Protein AF-A0AAU1BFV5-F1 (afdb_monomer_lite)

Radius of gyration: 22.69 Å; chains: 1; bounding box: 58×42×71 Å

Sequence (149 aa):
MRRRDNANGAWSKSRAAWIQPVDFLVVQAFDQYFDERFEFLGAGGSDFLLVNLFRGVIGAPMRPEAIYELFERLTRRAELPRAVVPHMARRAFGSNVSDAGGRLDEVQALLGQKNPESARPYVIPDQDRLREAVERVPSPRELHGRGEL

pLDDT: mean 81.32, std 13.4, range [42.5, 97.31]

Foldseek 3Di:
DDADDDPQNDDDPDPDDADADDDPVVVVVLVVLVVLLCVQANPDADPASDFDCDDDDGRHHDHPVNQQVVQQVVCVVVVPPDRDGPVNVLLVVLLVCVQVVHDLVRSCRNSVHPDSVVSVVSPPDDPVVVVVVVVPDDDVVVVPPPDDD

Secondary structure (DSSP, 8-state):
-PPP--TT----S--S-------HHHHHHHHHHHHHHHHHHTT-S-SSSSB-SSSSSTTPBPPHHHHHHHHHHHHHHTT-SS---HHHHHHHHHHHHHHTT--HHHHHHHTT-SSGGGTGGG----HHHHHHHHHTS--HHHHSTT---

Structure (mmCIF, N/CA/C/O backbone):
data_AF-A0AAU1BFV5-F1
#
_entry.id   AF-A0AAU1BFV5-F1
#
loop_
_atom_site.group_PDB
_atom_site.id
_atom_site.type_symbol
_atom_site.label_atom_id
_atom_site.label_alt_id
_atom_site.label_comp_id
_atom_site.label_asym_id
_atom_site.label_entity_id
_atom_site.label_seq_id
_atom_site.pdbx_PDB_ins_code
_atom_site.Cartn_x
_atom_site.Cartn_y
_atom_site.Cartn_z
_atom_site.occupancy
_atom_site.B_iso_or_equiv
_atom_site.auth_seq_id
_atom_site.auth_comp_id
_atom_site.auth_asym_id
_atom_site.auth_atom_id
_atom_site.pdbx_PDB_model_num
ATOM 1 N N . MET A 1 1 ? 19.595 -21.847 7.563 1.00 51.22 1 MET A N 1
ATOM 2 C CA . MET A 1 1 ? 18.754 -21.478 6.397 1.00 51.22 1 MET A CA 1
ATOM 3 C C . MET A 1 1 ? 18.958 -19.991 6.058 1.00 51.22 1 MET A C 1
ATOM 5 O O . MET A 1 1 ? 18.721 -19.137 6.913 1.00 51.22 1 MET A O 1
ATOM 9 N N . ARG A 1 2 ? 19.497 -19.678 4.868 1.00 56.41 2 ARG A N 1
ATOM 10 C CA . ARG A 1 2 ? 19.982 -18.340 4.443 1.00 56.41 2 ARG A CA 1
ATOM 11 C C . ARG A 1 2 ? 18.806 -17.377 4.166 1.00 56.41 2 ARG A C 1
ATOM 13 O O . ARG A 1 2 ? 17.716 -17.826 3.826 1.00 56.41 2 ARG A O 1
ATOM 20 N N . ARG A 1 3 ? 18.967 -16.069 4.421 1.00 62.06 3 ARG A N 1
ATOM 21 C CA . ARG A 1 3 ? 17.948 -15.038 4.095 1.00 62.06 3 ARG A CA 1
ATOM 22 C C . ARG A 1 3 ? 17.817 -14.924 2.567 1.00 62.06 3 ARG A C 1
ATOM 24 O O . ARG A 1 3 ? 18.826 -15.084 1.889 1.00 62.06 3 ARG A O 1
ATOM 31 N N . ARG A 1 4 ? 16.604 -14.679 2.047 1.00 70.50 4 ARG A N 1
ATOM 32 C CA . ARG A 1 4 ? 16.393 -14.417 0.613 1.00 70.50 4 ARG A CA 1
ATOM 33 C C . ARG A 1 4 ? 17.004 -13.054 0.289 1.00 70.50 4 ARG A C 1
ATOM 35 O O . ARG A 1 4 ? 16.652 -12.073 0.940 1.00 70.50 4 ARG A O 1
ATOM 42 N N . ASP A 1 5 ? 17.939 -13.046 -0.649 1.00 79.25 5 ASP A N 1
ATOM 43 C CA . ASP A 1 5 ? 18.568 -11.841 -1.176 1.00 79.25 5 ASP A CA 1
ATOM 44 C C . ASP A 1 5 ? 17.754 -11.389 -2.389 1.00 79.25 5 ASP A C 1
ATOM 46 O O . ASP A 1 5 ? 17.691 -12.096 -3.395 1.00 79.25 5 ASP A O 1
ATOM 50 N N . ASN A 1 6 ? 17.013 -10.292 -2.242 1.00 86.88 6 ASN A N 1
ATOM 51 C CA . ASN A 1 6 ? 16.135 -9.791 -3.293 1.00 86.88 6 ASN A CA 1
ATOM 52 C C . ASN A 1 6 ? 16.898 -8.760 -4.128 1.00 86.88 6 ASN A C 1
ATOM 54 O O . ASN A 1 6 ? 17.457 -7.816 -3.574 1.00 86.88 6 ASN A O 1
ATOM 58 N N . ALA A 1 7 ? 16.837 -8.878 -5.456 1.00 88.81 7 ALA A N 1
ATOM 59 C CA . ALA A 1 7 ? 17.559 -7.997 -6.381 1.00 88.81 7 ALA A CA 1
ATOM 60 C C . ALA A 1 7 ? 17.222 -6.497 -6.228 1.00 88.81 7 ALA A C 1
ATOM 62 O O . ALA A 1 7 ? 18.021 -5.644 -6.602 1.00 88.81 7 ALA A O 1
ATOM 63 N N . ASN A 1 8 ? 16.059 -6.159 -5.662 1.00 89.06 8 ASN A N 1
ATOM 64 C CA . ASN A 1 8 ? 15.646 -4.778 -5.389 1.00 89.06 8 ASN A CA 1
ATOM 65 C C . ASN A 1 8 ? 16.047 -4.257 -3.998 1.00 89.06 8 ASN A C 1
ATOM 67 O O . ASN A 1 8 ? 15.652 -3.151 -3.633 1.00 89.06 8 ASN A O 1
ATOM 71 N N . GLY A 1 9 ? 16.752 -5.057 -3.193 1.00 87.81 9 GLY A N 1
ATOM 72 C CA . GLY A 1 9 ? 17.121 -4.722 -1.817 1.00 87.81 9 GLY A CA 1
ATOM 73 C C . GLY A 1 9 ? 15.958 -4.744 -0.816 1.00 87.81 9 GLY A C 1
ATOM 74 O O . GLY A 1 9 ? 16.160 -4.444 0.361 1.00 87.81 9 GLY A O 1
ATOM 75 N N . ALA A 1 10 ? 14.737 -5.105 -1.233 1.00 86.62 10 ALA A N 1
ATOM 76 C CA . ALA A 1 10 ? 13.600 -5.190 -0.325 1.00 86.62 10 ALA A CA 1
ATOM 77 C C . ALA A 1 10 ? 13.728 -6.410 0.590 1.00 86.62 10 ALA A C 1
ATOM 79 O O . ALA A 1 10 ? 14.076 -7.506 0.155 1.00 86.62 10 ALA A O 1
ATOM 80 N N .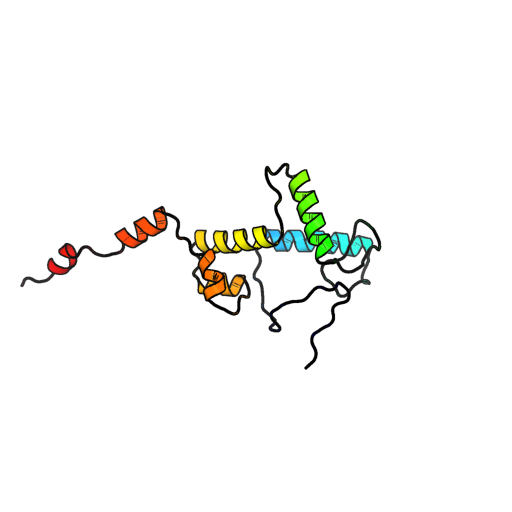 TRP A 1 11 ? 13.367 -6.259 1.860 1.00 82.88 11 TRP A N 1
ATOM 81 C CA . TRP A 1 11 ? 13.381 -7.367 2.806 1.00 82.88 11 TRP A CA 1
ATOM 82 C C . TRP A 1 11 ? 12.229 -7.263 3.804 1.00 82.88 11 TRP A C 1
ATOM 84 O O . TRP A 1 11 ? 11.872 -6.179 4.263 1.00 82.88 11 TRP A O 1
ATOM 94 N N . SER A 1 12 ? 11.666 -8.416 4.168 1.00 77.31 12 SER A N 1
ATOM 95 C CA . SER A 1 12 ? 10.689 -8.525 5.248 1.00 77.31 12 SER A CA 1
ATOM 96 C C . SER A 1 12 ? 11.370 -8.951 6.543 1.00 77.31 12 SER A C 1
ATOM 98 O O . SER A 1 12 ? 12.045 -9.980 6.598 1.00 77.31 12 SER A O 1
ATOM 100 N N . LYS A 1 13 ? 11.110 -8.212 7.627 1.00 71.94 13 LYS A N 1
ATOM 101 C CA . LYS A 1 13 ? 11.526 -8.613 8.981 1.00 71.94 13 LYS A CA 1
ATOM 102 C C . LYS A 1 13 ? 10.927 -9.967 9.384 1.00 71.94 13 LYS A C 1
ATOM 104 O O . LYS A 1 13 ? 11.546 -10.711 10.146 1.00 71.94 13 LYS A O 1
ATOM 109 N N . SER A 1 14 ? 9.736 -10.298 8.877 1.00 73.94 14 SER A N 1
ATOM 110 C CA . SER A 1 14 ? 9.117 -11.607 9.076 1.00 73.94 14 SER A CA 1
ATOM 111 C C . SER A 1 14 ? 9.520 -12.569 7.964 1.00 73.94 14 SER A C 1
ATOM 113 O O . SER A 1 14 ? 9.463 -12.249 6.782 1.00 73.94 14 SER A O 1
ATOM 115 N N . ARG A 1 15 ? 9.888 -13.787 8.357 1.00 71.88 15 ARG A N 1
ATOM 116 C CA . ARG A 1 15 ? 10.128 -14.905 7.434 1.00 71.88 15 ARG A CA 1
ATOM 117 C C . ARG A 1 15 ? 8.881 -15.744 7.157 1.00 71.88 15 ARG A C 1
ATOM 119 O O . ARG A 1 15 ? 8.936 -16.608 6.294 1.00 71.88 15 ARG A O 1
ATOM 126 N N . ALA A 1 16 ? 7.806 -15.531 7.914 1.00 78.94 16 ALA A N 1
ATOM 127 C CA . ALA A 1 16 ? 6.558 -16.255 7.728 1.00 78.94 16 ALA A CA 1
ATOM 128 C C . ALA A 1 16 ? 5.743 -15.587 6.618 1.00 78.94 16 ALA A C 1
ATOM 130 O O . ALA A 1 16 ? 5.577 -14.364 6.633 1.00 78.94 16 ALA A O 1
ATOM 131 N N . ALA A 1 17 ? 5.254 -16.397 5.681 1.00 82.75 17 ALA A N 1
ATOM 132 C CA . ALA A 1 17 ? 4.205 -15.982 4.764 1.00 82.75 17 ALA A CA 1
ATOM 133 C C . ALA A 1 17 ? 2.899 -15.789 5.543 1.00 82.75 17 ALA A C 1
ATOM 135 O O . ALA A 1 17 ? 2.654 -16.466 6.542 1.00 82.75 17 ALA A O 1
ATOM 136 N N . TRP A 1 18 ? 2.086 -14.850 5.086 1.00 84.06 18 TRP A N 1
ATOM 137 C CA . TRP A 1 18 ? 0.765 -14.579 5.631 1.00 84.06 18 TRP A CA 1
ATOM 138 C C . TRP A 1 18 ? -0.115 -14.015 4.516 1.00 84.06 18 TRP A C 1
ATOM 140 O O . TRP A 1 18 ? 0.397 -13.540 3.499 1.00 84.06 18 TRP A O 1
ATOM 150 N N . ILE A 1 19 ? -1.427 -14.105 4.705 1.00 88.06 19 ILE A N 1
ATOM 151 C CA . ILE A 1 19 ? -2.420 -13.648 3.736 1.00 88.06 19 ILE A CA 1
ATOM 152 C C . ILE A 1 19 ? -2.945 -12.297 4.210 1.00 88.06 19 ILE A C 1
ATOM 154 O O . ILE A 1 19 ? -3.477 -12.198 5.314 1.00 88.06 19 ILE A O 1
ATOM 158 N N . GLN A 1 20 ? -2.800 -11.275 3.370 1.00 88.62 20 GLN A N 1
ATOM 159 C CA . GLN A 1 20 ? -3.431 -9.976 3.568 1.00 88.62 20 GLN A CA 1
ATOM 160 C C . GLN A 1 20 ? -4.791 -10.005 2.859 1.00 88.62 20 GLN A C 1
ATOM 162 O O . GLN A 1 20 ? -4.806 -9.987 1.626 1.00 88.62 20 GLN A O 1
ATOM 167 N N . PRO A 1 21 ? -5.924 -10.048 3.582 1.00 90.31 21 PRO A N 1
ATOM 168 C CA . PRO A 1 21 ? -7.208 -9.767 2.959 1.00 90.31 21 PRO A CA 1
ATOM 169 C C . PRO A 1 21 ? -7.210 -8.310 2.493 1.00 90.31 21 PRO A C 1
ATOM 171 O O . PRO A 1 21 ? -6.689 -7.427 3.184 1.00 90.31 21 PRO A O 1
ATOM 174 N N . VAL A 1 22 ? -7.766 -8.076 1.312 1.00 86.00 22 VAL A N 1
ATOM 175 C CA . VAL A 1 22 ? -7.852 -6.755 0.694 1.00 86.00 22 VAL A CA 1
ATOM 176 C C . VAL A 1 22 ? -9.284 -6.488 0.250 1.00 86.00 22 VAL A C 1
ATOM 178 O O . VAL A 1 22 ? -10.046 -7.425 0.010 1.00 86.00 22 VAL A O 1
ATOM 181 N N . ASP A 1 23 ? -9.655 -5.215 0.186 1.00 85.94 23 ASP A N 1
ATOM 182 C CA . ASP A 1 23 ? -10.968 -4.806 -0.298 1.00 85.94 23 ASP A CA 1
ATOM 183 C C . ASP A 1 23 ? -11.047 -4.835 -1.834 1.00 85.94 23 ASP A C 1
ATOM 185 O O . ASP A 1 23 ? -10.070 -5.099 -2.543 1.00 85.94 23 ASP A O 1
ATOM 189 N N . PHE A 1 24 ? -12.238 -4.536 -2.350 1.00 85.31 24 PHE A N 1
ATOM 190 C CA . PHE A 1 24 ? -12.492 -4.477 -3.785 1.00 85.31 24 PHE A CA 1
ATOM 191 C C . PHE A 1 24 ? -11.660 -3.405 -4.508 1.00 85.31 24 PHE A C 1
ATOM 193 O O . PHE A 1 24 ? -11.269 -3.621 -5.652 1.00 85.31 24 PHE A O 1
ATOM 200 N N . LEU A 1 25 ? -11.353 -2.273 -3.865 1.00 85.75 25 LEU A N 1
ATOM 201 C CA . LEU A 1 25 ? -10.584 -1.197 -4.498 1.00 85.75 25 LEU A CA 1
ATOM 202 C C . LEU A 1 25 ? -9.145 -1.634 -4.764 1.00 85.75 25 LEU A C 1
ATOM 204 O O . LEU A 1 25 ? -8.590 -1.329 -5.817 1.00 85.75 25 LEU A O 1
ATOM 208 N N . VAL A 1 26 ? -8.543 -2.377 -3.836 1.00 87.88 26 VAL A N 1
ATOM 209 C CA . VAL A 1 26 ? -7.202 -2.935 -4.026 1.00 87.88 26 VAL A CA 1
ATOM 210 C C . VAL A 1 26 ? -7.198 -4.004 -5.117 1.00 87.88 26 VAL A C 1
ATOM 212 O O . VAL A 1 26 ? -6.260 -4.033 -5.909 1.00 87.88 26 VAL A O 1
ATOM 215 N N . VAL A 1 27 ? -8.231 -4.851 -5.189 1.00 90.38 27 VAL A N 1
ATOM 216 C CA . VAL A 1 27 ? -8.372 -5.842 -6.274 1.00 90.38 27 VAL A CA 1
ATOM 217 C C . VAL A 1 27 ? -8.478 -5.138 -7.626 1.00 90.38 27 VAL A C 1
ATOM 219 O O . VAL A 1 27 ? -7.703 -5.429 -8.528 1.00 90.38 27 VAL A O 1
ATOM 222 N N . GLN A 1 28 ? -9.349 -4.135 -7.740 1.00 92.19 28 GLN A N 1
ATOM 223 C CA . GLN A 1 28 ? -9.499 -3.356 -8.966 1.00 92.19 28 GLN A CA 1
ATOM 224 C C . GLN A 1 28 ? -8.194 -2.651 -9.372 1.00 92.19 28 GLN A C 1
ATOM 226 O O . GLN A 1 28 ? -7.829 -2.653 -10.546 1.00 92.19 28 GLN A O 1
ATOM 231 N N . ALA A 1 29 ? -7.475 -2.055 -8.416 1.00 90.88 29 ALA A N 1
ATOM 232 C CA . ALA A 1 29 ? -6.196 -1.401 -8.686 1.00 90.88 29 ALA A CA 1
ATOM 233 C C . ALA A 1 29 ? -5.114 -2.405 -9.114 1.00 90.88 29 ALA A C 1
ATOM 235 O O . ALA A 1 29 ? -4.269 -2.081 -9.948 1.00 90.88 29 ALA A O 1
ATOM 236 N N . PHE A 1 30 ? -5.135 -3.616 -8.550 1.00 93.81 30 PHE A N 1
ATOM 237 C CA . PHE A 1 30 ? -4.253 -4.703 -8.957 1.00 93.81 30 PHE A CA 1
ATOM 238 C C . PHE A 1 30 ? -4.528 -5.132 -10.398 1.00 93.81 30 PHE A C 1
ATOM 240 O O . PHE A 1 30 ? -3.573 -5.237 -11.160 1.00 93.81 30 PHE A O 1
ATOM 247 N N . ASP A 1 31 ? -5.792 -5.324 -10.778 1.00 95.69 31 ASP A N 1
ATOM 248 C CA . ASP A 1 31 ? -6.163 -5.732 -12.137 1.00 95.69 31 ASP A CA 1
ATOM 249 C C . ASP A 1 31 ? -5.724 -4.678 -13.162 1.00 95.69 31 ASP A C 1
ATOM 251 O O . ASP A 1 31 ? -5.010 -4.994 -14.110 1.00 95.69 31 ASP A O 1
ATOM 255 N N . GLN A 1 32 ? -6.022 -3.399 -12.900 1.00 95.75 32 GLN A N 1
ATOM 256 C CA . GLN A 1 32 ? -5.581 -2.285 -13.751 1.00 95.75 32 GLN A CA 1
ATOM 257 C C . GLN A 1 32 ? -4.057 -2.225 -13.892 1.00 95.75 32 GLN A C 1
ATOM 259 O O . GLN A 1 32 ? -3.531 -2.032 -14.987 1.00 95.75 32 GLN A O 1
ATOM 264 N N . TYR A 1 33 ? -3.341 -2.395 -12.778 1.00 94.75 33 TYR A N 1
ATOM 265 C CA . TYR A 1 33 ? -1.885 -2.431 -12.790 1.00 94.75 33 TYR A CA 1
ATOM 266 C C . TYR A 1 33 ? -1.351 -3.630 -13.577 1.00 94.75 33 TYR A C 1
ATOM 268 O O . TYR A 1 33 ? -0.347 -3.512 -14.279 1.00 94.75 33 TYR A O 1
ATOM 276 N N . PHE A 1 34 ? -1.984 -4.792 -13.437 1.00 93.69 34 PHE A N 1
ATOM 277 C CA . PHE A 1 34 ? -1.557 -6.011 -14.103 1.00 93.69 34 PHE A CA 1
ATOM 278 C C . PHE A 1 34 ? -1.759 -5.921 -15.616 1.00 93.69 34 PHE A C 1
ATOM 280 O O . PHE A 1 34 ? -0.852 -6.307 -16.353 1.00 93.69 34 PHE A O 1
ATOM 287 N N . ASP A 1 35 ? -2.876 -5.348 -16.063 1.00 94.50 35 ASP A N 1
ATOM 288 C CA . ASP A 1 35 ? -3.151 -5.086 -17.476 1.00 94.50 35 ASP A CA 1
ATOM 289 C C . ASP A 1 35 ? -2.113 -4.124 -18.069 1.00 94.50 35 ASP A C 1
ATOM 291 O O . ASP A 1 35 ? -1.443 -4.470 -19.040 1.00 94.50 35 ASP A O 1
ATOM 295 N N . GLU A 1 36 ? -1.874 -2.971 -17.431 1.00 94.00 36 GLU A N 1
ATOM 296 C CA . GLU A 1 36 ? -0.851 -2.008 -17.875 1.00 94.00 36 GLU A CA 1
ATOM 297 C C . GLU A 1 36 ? 0.542 -2.661 -17.910 1.00 94.00 36 GLU A C 1
ATOM 299 O O . GLU A 1 36 ? 1.293 -2.551 -18.881 1.00 94.00 36 GLU A O 1
ATOM 304 N N . ARG A 1 37 ? 0.896 -3.417 -16.866 1.00 93.94 37 ARG A N 1
ATOM 305 C CA . ARG A 1 37 ? 2.160 -4.159 -16.811 1.00 93.94 37 ARG A CA 1
ATOM 306 C C . ARG A 1 37 ? 2.268 -5.165 -17.959 1.00 93.94 37 ARG A C 1
ATOM 308 O O . ARG A 1 37 ? 3.357 -5.318 -18.515 1.00 93.94 37 ARG A O 1
ATOM 315 N N . PHE A 1 38 ? 1.185 -5.865 -18.287 1.00 93.06 38 PHE A N 1
ATOM 316 C CA . PHE A 1 38 ? 1.147 -6.830 -19.380 1.00 93.06 38 PHE A CA 1
ATOM 317 C C . PHE A 1 38 ? 1.269 -6.144 -20.745 1.00 93.06 38 PHE A C 1
ATOM 319 O O . PHE A 1 38 ? 1.981 -6.656 -21.605 1.00 93.06 38 PHE A O 1
ATOM 326 N N . GLU A 1 39 ? 0.680 -4.965 -20.939 1.00 92.38 39 GLU A N 1
ATOM 327 C CA . GLU A 1 39 ? 0.858 -4.175 -22.166 1.00 92.38 39 GLU A CA 1
ATOM 328 C C . GLU A 1 39 ? 2.329 -3.797 -22.401 1.00 92.38 39 GLU A C 1
ATOM 330 O O . GLU A 1 39 ? 2.823 -3.889 -23.525 1.00 92.38 39 GLU A O 1
ATOM 335 N N . PHE A 1 40 ? 3.058 -3.425 -21.342 1.00 90.94 40 PHE A N 1
ATOM 336 C CA . PHE A 1 40 ? 4.471 -3.050 -21.454 1.00 90.94 40 PHE A CA 1
ATOM 337 C C . PHE A 1 40 ? 5.434 -4.241 -21.557 1.00 90.94 40 PHE A C 1
ATOM 339 O O . PHE A 1 40 ? 6.469 -4.128 -22.215 1.00 90.94 40 PHE A O 1
ATOM 346 N N . LEU A 1 41 ? 5.156 -5.352 -20.865 1.00 91.88 41 LEU A N 1
ATOM 347 C CA . LEU A 1 41 ? 6.124 -6.447 -20.670 1.00 91.88 41 LEU A CA 1
ATOM 348 C C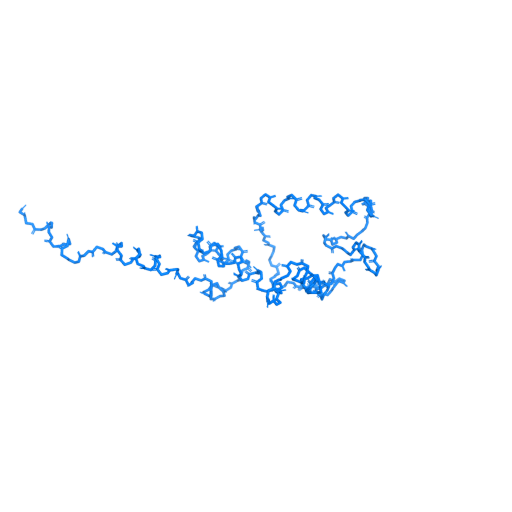 . LEU A 1 41 ? 5.708 -7.780 -21.314 1.00 91.88 41 LEU A C 1
ATOM 350 O O . LEU A 1 41 ? 6.530 -8.693 -21.433 1.00 91.88 41 LEU A O 1
ATOM 354 N N . GLY A 1 42 ? 4.452 -7.904 -21.740 1.00 89.44 42 GLY A N 1
ATOM 355 C CA . GLY A 1 42 ? 3.854 -9.149 -22.206 1.00 89.44 42 GLY A CA 1
ATOM 356 C C . GLY A 1 42 ? 3.815 -10.233 -21.124 1.00 89.44 42 GLY A C 1
ATOM 357 O O . GLY A 1 42 ? 3.788 -9.963 -19.923 1.00 89.44 42 GLY A O 1
ATOM 358 N N . ALA A 1 43 ? 3.842 -11.494 -21.564 1.00 81.88 43 ALA A N 1
ATOM 359 C CA . ALA A 1 43 ? 3.876 -12.664 -20.679 1.00 81.88 43 ALA A CA 1
ATOM 360 C C . ALA A 1 43 ? 5.261 -12.926 -20.046 1.00 81.88 43 ALA A C 1
ATOM 362 O O . ALA A 1 43 ? 5.393 -13.800 -19.190 1.00 81.88 43 ALA A O 1
ATOM 363 N N . GLY A 1 44 ? 6.297 -12.203 -20.485 1.00 73.50 44 GLY A N 1
ATOM 364 C CA . GLY A 1 44 ? 7.637 -12.242 -19.901 1.00 73.50 44 GLY A CA 1
ATOM 365 C C . GLY A 1 44 ? 7.840 -11.146 -18.851 1.00 73.50 44 GLY A C 1
ATOM 366 O O . GLY A 1 44 ? 6.972 -10.311 -18.610 1.00 73.50 44 GLY A O 1
ATOM 367 N N . GLY A 1 45 ? 9.009 -11.128 -18.209 1.00 75.31 45 GLY A N 1
ATOM 368 C CA . GLY A 1 45 ? 9.419 -10.020 -17.344 1.00 75.31 45 GLY A CA 1
ATOM 369 C C . GLY A 1 45 ? 9.916 -10.459 -15.973 1.00 75.31 45 GLY A C 1
ATOM 370 O O . GLY A 1 45 ? 10.554 -11.496 -15.826 1.00 75.31 45 GLY A O 1
ATOM 371 N N . SER A 1 46 ? 9.679 -9.613 -14.972 1.00 86.50 46 SER A N 1
ATOM 372 C CA . SER A 1 46 ? 10.184 -9.806 -13.613 1.00 86.50 46 SER A CA 1
ATOM 373 C C . SER A 1 46 ? 9.303 -10.736 -12.778 1.00 86.50 46 SER A C 1
ATOM 375 O O . SER A 1 46 ? 8.081 -10.615 -12.815 1.00 86.50 46 SER A O 1
ATOM 377 N N . ASP A 1 47 ? 9.922 -11.542 -11.913 1.00 87.94 47 ASP A N 1
ATOM 378 C CA . ASP A 1 47 ? 9.233 -12.296 -10.850 1.00 87.94 47 ASP A CA 1
ATOM 379 C C . ASP A 1 47 ? 8.680 -11.394 -9.726 1.00 87.94 47 ASP A C 1
ATOM 381 O O . ASP A 1 47 ? 7.999 -11.858 -8.809 1.00 87.94 47 ASP A O 1
ATOM 385 N N . PHE A 1 48 ? 9.000 -10.097 -9.746 1.00 91.62 48 PHE A N 1
ATOM 386 C CA . PHE A 1 48 ? 8.456 -9.127 -8.805 1.00 91.62 48 PHE A CA 1
ATOM 387 C C . PHE A 1 48 ? 7.087 -8.634 -9.275 1.00 91.62 48 PHE A C 1
ATOM 389 O O . PHE A 1 48 ? 6.902 -8.302 -10.447 1.00 91.62 48 PHE A O 1
ATOM 396 N N . LEU A 1 49 ? 6.155 -8.518 -8.321 1.00 91.00 49 LEU A N 1
ATOM 397 C CA . LEU A 1 49 ? 4.841 -7.930 -8.566 1.00 91.00 49 LEU A CA 1
ATOM 398 C C . LEU A 1 49 ? 4.984 -6.482 -9.044 1.00 91.00 49 LEU A C 1
ATOM 400 O O . LEU A 1 49 ? 4.565 -6.154 -10.146 1.00 91.00 49 LEU A O 1
ATOM 404 N N . LEU A 1 50 ? 5.618 -5.637 -8.226 1.00 93.31 50 LEU A N 1
ATOM 405 C CA . LEU A 1 50 ? 5.816 -4.228 -8.546 1.00 93.31 50 LEU A CA 1
ATOM 406 C C . LEU A 1 50 ? 7.122 -4.027 -9.315 1.00 93.31 50 LEU A C 1
ATOM 408 O O . LEU A 1 50 ? 8.221 -4.232 -8.788 1.00 93.31 50 LEU A O 1
ATOM 412 N N . VAL A 1 51 ? 6.981 -3.571 -10.551 1.00 94.12 51 VAL A N 1
ATOM 413 C CA . VAL A 1 51 ? 8.058 -3.206 -11.472 1.00 94.12 51 VAL A CA 1
ATOM 414 C C . VAL A 1 51 ? 7.915 -1.762 -11.935 1.00 94.12 51 VAL A C 1
ATOM 416 O O . VAL A 1 51 ? 6.839 -1.170 -11.874 1.00 94.12 51 VAL A O 1
ATOM 419 N N . ASN A 1 52 ? 9.017 -1.184 -12.393 1.00 92.56 52 ASN A N 1
ATOM 420 C CA . ASN A 1 52 ? 9.038 0.163 -12.933 1.00 92.56 52 ASN A CA 1
ATOM 421 C C . ASN A 1 52 ? 8.449 0.197 -14.350 1.00 92.56 52 ASN A C 1
ATOM 423 O O . ASN A 1 52 ? 8.971 -0.468 -15.242 1.00 92.56 52 ASN A O 1
ATOM 427 N N . LEU A 1 53 ? 7.395 0.988 -14.552 1.00 91.50 53 LEU A N 1
ATOM 428 C CA . LEU A 1 53 ? 6.725 1.168 -15.847 1.00 91.50 53 LEU A CA 1
ATOM 429 C C . LEU A 1 53 ? 6.908 2.579 -16.431 1.00 91.50 53 LEU A C 1
ATOM 431 O O . LEU A 1 53 ? 6.354 2.891 -17.476 1.00 91.50 53 LEU A O 1
ATOM 435 N N . PHE A 1 54 ? 7.691 3.449 -15.781 1.00 84.50 54 PHE A N 1
ATOM 436 C CA . PHE A 1 54 ? 7.707 4.878 -16.120 1.00 84.50 54 PHE A CA 1
ATOM 437 C C . PHE A 1 54 ? 9.083 5.443 -16.479 1.00 84.50 54 PHE A C 1
ATOM 439 O O . PHE A 1 54 ? 9.179 6.278 -17.377 1.00 84.50 54 PHE A O 1
ATOM 446 N N . ARG A 1 55 ? 10.145 5.107 -15.734 1.00 79.50 55 ARG A N 1
ATOM 447 C CA . ARG A 1 55 ? 11.462 5.768 -15.869 1.00 79.50 55 ARG A CA 1
ATOM 448 C C . ARG A 1 55 ? 12.614 4.827 -15.561 1.00 79.50 55 ARG A C 1
ATOM 450 O O . ARG A 1 55 ? 12.493 3.977 -14.701 1.00 79.50 55 ARG A O 1
ATOM 457 N N . GLY A 1 56 ? 13.782 5.038 -16.158 1.00 85.25 56 GLY A N 1
ATOM 458 C CA . GLY A 1 56 ? 14.910 4.118 -15.976 1.00 85.25 56 GLY A CA 1
ATOM 459 C C . GLY A 1 56 ? 14.672 2.810 -16.732 1.00 85.25 56 GLY A C 1
ATOM 460 O O . GLY A 1 56 ? 14.129 2.835 -17.833 1.00 85.25 56 GLY A O 1
ATOM 461 N N . VAL A 1 57 ? 15.087 1.676 -16.167 1.00 90.06 57 VAL A N 1
ATOM 462 C CA . VAL A 1 57 ? 14.913 0.369 -16.818 1.00 90.06 57 VAL A CA 1
ATOM 463 C C . VAL A 1 57 ? 13.479 -0.120 -16.609 1.00 90.06 57 VAL A C 1
ATOM 465 O O . VAL A 1 57 ? 13.105 -0.505 -15.499 1.00 90.06 57 VAL A O 1
ATOM 468 N N . ILE A 1 58 ? 12.681 -0.096 -17.678 1.00 91.19 58 ILE A N 1
ATOM 469 C CA . ILE A 1 58 ? 11.309 -0.616 -17.681 1.00 91.19 58 ILE A CA 1
ATOM 470 C C . ILE A 1 58 ? 11.320 -2.117 -17.365 1.00 91.19 58 ILE A C 1
ATOM 472 O O . ILE A 1 58 ? 12.179 -2.858 -17.838 1.00 91.19 58 ILE A O 1
ATOM 476 N N . GLY A 1 59 ? 10.397 -2.555 -16.509 1.00 92.69 59 GLY A N 1
ATOM 477 C CA . GLY A 1 59 ? 10.304 -3.934 -16.028 1.00 92.69 59 GLY A CA 1
ATOM 478 C C . GLY A 1 59 ? 11.273 -4.286 -14.896 1.00 92.69 59 GLY A C 1
ATOM 479 O O . GLY A 1 59 ? 11.160 -5.369 -14.320 1.00 92.69 59 GLY A O 1
ATOM 480 N N . ALA A 1 60 ? 12.189 -3.388 -14.514 1.00 93.06 60 ALA A N 1
ATOM 481 C CA . ALA A 1 60 ? 13.043 -3.618 -13.355 1.00 93.06 60 ALA A CA 1
ATOM 482 C C . ALA A 1 60 ? 12.213 -3.636 -12.055 1.00 93.06 60 ALA A C 1
ATOM 484 O O . ALA A 1 60 ? 11.303 -2.812 -11.903 1.00 93.06 60 ALA A O 1
ATOM 485 N N . PRO A 1 61 ? 12.533 -4.520 -11.090 1.00 94.00 61 PRO A N 1
ATOM 486 C CA . PRO A 1 61 ? 11.895 -4.538 -9.778 1.00 94.00 61 PRO A CA 1
ATOM 487 C C . PRO A 1 61 ? 11.882 -3.161 -9.111 1.00 94.00 61 PRO A C 1
ATOM 489 O O . PRO A 1 61 ? 12.915 -2.490 -9.024 1.00 94.00 61 PRO A O 1
ATOM 492 N N . MET A 1 62 ? 10.732 -2.752 -8.576 1.00 93.19 62 MET A N 1
ATOM 493 C CA . MET A 1 62 ? 10.662 -1.515 -7.807 1.00 93.19 62 MET A CA 1
ATOM 494 C C . MET A 1 62 ? 11.532 -1.605 -6.552 1.00 93.19 62 MET A C 1
ATOM 496 O O . MET A 1 62 ? 11.398 -2.526 -5.742 1.00 93.19 62 MET A O 1
ATOM 500 N N . ARG A 1 63 ? 12.410 -0.616 -6.375 1.00 92.06 63 ARG A N 1
ATOM 501 C CA . ARG A 1 63 ? 13.211 -0.450 -5.159 1.00 92.06 63 ARG A CA 1
ATOM 502 C C . ARG A 1 63 ? 12.377 0.182 -4.041 1.00 92.06 63 ARG A C 1
ATOM 504 O O . ARG A 1 63 ? 11.503 0.996 -4.346 1.00 92.06 63 ARG A O 1
ATOM 511 N N . PRO A 1 64 ? 12.670 -0.104 -2.758 1.00 90.81 64 PRO A N 1
ATOM 512 C CA . PRO A 1 64 ? 12.024 0.573 -1.637 1.00 90.81 64 PRO A CA 1
ATOM 513 C C . PRO A 1 64 ? 12.072 2.100 -1.753 1.00 90.81 64 PRO A C 1
ATOM 515 O O . PRO A 1 64 ? 11.058 2.752 -1.529 1.00 90.81 64 PRO A O 1
ATOM 518 N N . GLU A 1 65 ? 13.205 2.665 -2.175 1.00 91.38 65 GLU A N 1
ATOM 519 C CA . GLU A 1 65 ? 13.370 4.115 -2.344 1.00 91.38 65 GLU A CA 1
ATOM 520 C C . GLU A 1 65 ? 12.402 4.691 -3.393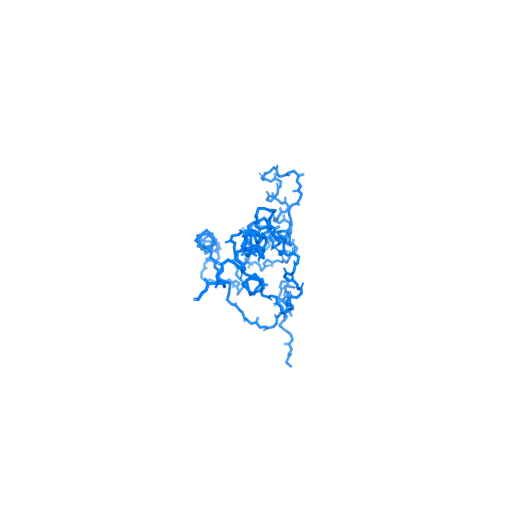 1.00 91.38 65 GLU A C 1
ATOM 522 O O . GLU A 1 65 ? 11.773 5.719 -3.155 1.00 91.38 65 GLU A O 1
ATOM 527 N N . ALA A 1 66 ? 12.183 3.974 -4.501 1.00 92.00 66 ALA A N 1
ATOM 528 C CA . ALA A 1 66 ? 11.261 4.395 -5.558 1.00 92.00 66 ALA A CA 1
ATOM 529 C C . ALA A 1 66 ? 9.798 4.461 -5.075 1.00 92.00 66 ALA A C 1
ATOM 531 O O . ALA A 1 66 ? 9.013 5.263 -5.576 1.00 92.00 66 ALA A O 1
ATOM 532 N N . ILE A 1 67 ? 9.421 3.655 -4.074 1.00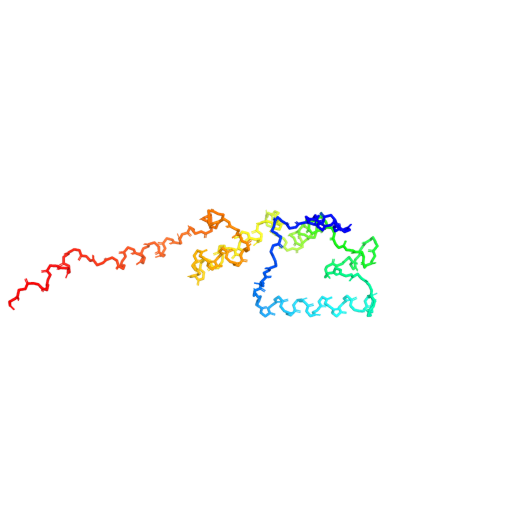 91.69 67 ILE A N 1
ATOM 533 C CA . ILE A 1 67 ? 8.100 3.752 -3.435 1.00 91.69 67 ILE A CA 1
ATOM 534 C C . ILE A 1 67 ? 7.985 5.057 -2.632 1.00 91.69 67 ILE A C 1
ATOM 536 O O . ILE A 1 67 ? 6.940 5.700 -2.673 1.00 91.69 67 ILE A O 1
ATOM 540 N N . TYR A 1 68 ? 9.038 5.489 -1.930 1.00 93.62 68 TYR A N 1
ATOM 541 C CA . TYR A 1 68 ? 9.024 6.781 -1.227 1.00 93.62 68 TYR A CA 1
ATOM 542 C C . TYR A 1 68 ? 8.908 7.955 -2.206 1.00 93.62 68 TYR A C 1
ATOM 544 O O . TYR A 1 68 ? 8.098 8.853 -1.978 1.00 93.62 68 TYR A O 1
ATOM 552 N N . GLU A 1 69 ? 9.639 7.915 -3.321 1.00 93.50 69 GLU A N 1
ATOM 553 C CA . GLU A 1 69 ? 9.531 8.923 -4.386 1.00 93.50 69 GLU A CA 1
ATOM 554 C C . GLU A 1 69 ? 8.123 8.959 -5.006 1.00 93.50 69 GLU A C 1
ATOM 556 O O . GLU A 1 69 ? 7.577 10.033 -5.278 1.00 93.50 69 GLU A O 1
ATOM 561 N N . LEU A 1 70 ? 7.494 7.792 -5.198 1.00 92.69 70 LEU A N 1
ATOM 562 C CA . LEU A 1 70 ? 6.105 7.703 -5.653 1.00 92.69 70 LEU A CA 1
ATOM 563 C C . LEU A 1 70 ? 5.153 8.380 -4.659 1.00 92.69 70 LEU A C 1
ATOM 565 O O . LEU A 1 70 ? 4.317 9.182 -5.071 1.00 92.69 70 LEU A O 1
ATOM 569 N N . PHE A 1 71 ? 5.301 8.113 -3.362 1.00 94.56 71 PHE A N 1
ATOM 570 C CA . PHE A 1 71 ? 4.504 8.754 -2.313 1.00 94.56 71 PHE A CA 1
ATOM 571 C C . PHE A 1 71 ? 4.681 10.279 -2.290 1.00 94.56 71 PHE A C 1
ATOM 573 O O . PHE A 1 71 ? 3.696 11.009 -2.173 1.00 94.56 71 PHE A O 1
ATOM 580 N N . GLU A 1 72 ? 5.905 10.779 -2.469 1.00 95.38 72 GLU A N 1
ATOM 581 C CA . GLU A 1 72 ? 6.176 12.218 -2.576 1.00 95.38 72 GLU A CA 1
ATOM 582 C C . GLU A 1 72 ? 5.454 12.837 -3.783 1.00 95.38 72 GLU A C 1
ATOM 584 O O . GLU A 1 72 ? 4.801 13.879 -3.677 1.00 95.38 72 GLU A O 1
ATOM 589 N N . ARG A 1 73 ? 5.528 12.183 -4.948 1.00 94.19 73 ARG A N 1
ATOM 590 C CA . ARG A 1 73 ? 4.823 12.622 -6.160 1.00 94.19 73 ARG A CA 1
ATOM 591 C C . ARG A 1 73 ? 3.308 12.615 -5.980 1.00 94.19 73 ARG A C 1
ATOM 593 O O . ARG A 1 73 ? 2.661 13.582 -6.374 1.00 94.19 73 ARG A O 1
ATOM 600 N N . LEU A 1 74 ? 2.752 11.552 -5.402 1.00 94.00 74 LEU A N 1
ATOM 601 C CA . LEU A 1 74 ? 1.316 11.430 -5.148 1.00 94.00 74 LEU A CA 1
ATOM 602 C C . LEU A 1 74 ? 0.836 12.478 -4.146 1.00 94.00 74 LEU A C 1
ATOM 604 O O . LEU A 1 74 ? -0.187 13.106 -4.389 1.00 94.00 74 LEU A O 1
ATOM 608 N N . THR A 1 75 ? 1.605 12.732 -3.085 1.00 95.25 75 THR A N 1
ATOM 609 C CA . THR A 1 75 ? 1.312 13.792 -2.111 1.00 95.25 75 THR A CA 1
ATOM 610 C C . THR A 1 75 ? 1.203 15.150 -2.803 1.00 95.25 75 THR A C 1
ATOM 612 O O . THR A 1 75 ? 0.217 15.855 -2.603 1.00 95.25 75 THR A O 1
ATOM 615 N N . ARG A 1 76 ? 2.190 15.509 -3.639 1.00 96.69 76 ARG A N 1
ATOM 616 C CA . ARG A 1 76 ? 2.170 16.776 -4.388 1.00 96.69 76 ARG A CA 1
ATOM 617 C C . ARG A 1 76 ? 0.993 16.850 -5.352 1.00 96.69 76 ARG A C 1
ATOM 619 O O . ARG A 1 76 ? 0.315 17.865 -5.398 1.00 96.69 76 ARG A O 1
ATOM 626 N N . ARG A 1 77 ? 0.739 15.774 -6.103 1.00 96.69 77 ARG A N 1
ATOM 627 C CA . ARG A 1 77 ? -0.370 15.699 -7.065 1.00 96.69 77 ARG A CA 1
ATOM 628 C C . ARG A 1 77 ? -1.741 15.814 -6.392 1.00 96.69 77 ARG A C 1
ATOM 630 O O . ARG A 1 77 ? -2.658 16.338 -7.005 1.00 96.69 77 ARG A O 1
ATOM 637 N N . ALA A 1 78 ? -1.880 15.297 -5.177 1.00 95.19 78 ALA A N 1
ATOM 638 C CA . ALA A 1 78 ? -3.103 15.382 -4.387 1.00 95.19 78 ALA A CA 1
ATOM 639 C C . ALA A 1 78 ? -3.199 16.676 -3.555 1.00 95.19 78 ALA A C 1
ATOM 641 O O . ALA A 1 78 ? -4.126 16.802 -2.763 1.00 95.19 78 ALA A O 1
ATOM 642 N N . GLU A 1 79 ? -2.236 17.598 -3.695 1.00 97.31 79 GLU A N 1
ATOM 643 C CA . GLU A 1 79 ? -2.192 18.888 -2.990 1.00 97.31 79 GLU A CA 1
ATOM 644 C C . GLU A 1 79 ? -2.321 18.755 -1.463 1.00 97.31 79 GLU A C 1
ATOM 646 O O . GLU A 1 79 ? -2.907 19.593 -0.778 1.00 97.31 79 GLU A O 1
ATOM 651 N N . LEU A 1 80 ? -1.761 17.678 -0.901 1.00 93.88 80 LEU A N 1
ATOM 652 C CA . LEU A 1 80 ? -1.862 17.437 0.533 1.00 93.88 80 LEU A CA 1
ATOM 653 C C . LEU A 1 80 ? -0.997 18.438 1.314 1.00 93.88 80 LEU A C 1
ATOM 655 O O . LEU A 1 80 ? 0.157 18.677 0.949 1.00 93.88 80 LEU A O 1
ATOM 659 N N . PRO A 1 81 ? -1.487 18.948 2.459 1.00 92.62 81 PRO A N 1
ATOM 660 C CA . PRO A 1 81 ? -0.792 19.975 3.241 1.00 92.62 81 PRO A CA 1
ATOM 661 C C . PRO A 1 81 ? 0.481 19.464 3.934 1.00 92.62 81 PRO A C 1
ATOM 663 O O . PRO A 1 81 ? 1.243 20.245 4.499 1.00 92.62 81 PRO A O 1
ATOM 666 N N . ARG A 1 82 ? 0.714 18.147 3.933 1.00 93.81 82 ARG A N 1
ATOM 667 C CA . ARG A 1 82 ? 1.907 17.512 4.501 1.00 93.81 82 ARG A CA 1
ATOM 668 C C . ARG A 1 82 ? 2.344 16.328 3.654 1.00 93.81 82 ARG A C 1
ATOM 670 O O . ARG A 1 82 ? 1.505 15.641 3.078 1.00 93.81 82 ARG A O 1
ATOM 677 N N . ALA A 1 83 ? 3.642 16.035 3.682 1.00 93.88 83 ALA A N 1
ATOM 678 C CA . ALA A 1 83 ? 4.197 14.825 3.090 1.00 93.88 83 ALA A CA 1
ATOM 679 C C . ALA A 1 83 ? 3.566 13.563 3.697 1.00 93.88 83 ALA A C 1
ATOM 681 O O . ALA A 1 83 ? 3.561 13.389 4.919 1.00 93.88 83 ALA A O 1
ATOM 682 N N . VAL A 1 84 ? 3.063 12.671 2.841 1.00 92.06 84 VAL A N 1
ATOM 683 C CA . VAL A 1 84 ? 2.626 11.329 3.231 1.00 92.06 84 VAL A CA 1
ATOM 684 C C . VAL A 1 84 ? 3.680 10.335 2.771 1.00 92.06 84 VAL A C 1
ATOM 686 O O . VAL A 1 84 ? 4.115 10.363 1.626 1.00 92.06 84 VAL A O 1
ATOM 689 N N . VAL A 1 85 ? 4.089 9.441 3.668 1.00 93.38 85 VAL A N 1
ATOM 690 C CA . VAL A 1 85 ? 5.084 8.393 3.394 1.00 93.38 85 VAL A CA 1
ATOM 691 C C . VAL A 1 85 ? 4.529 7.008 3.759 1.00 93.38 85 VAL A C 1
ATOM 693 O O . VAL A 1 85 ? 3.605 6.925 4.574 1.00 93.38 85 VAL A O 1
ATOM 696 N N . PRO A 1 86 ? 5.086 5.899 3.229 1.00 91.75 86 PRO A N 1
ATOM 697 C CA . PRO A 1 86 ? 4.496 4.560 3.360 1.00 91.75 86 PRO A CA 1
ATOM 698 C C . PRO A 1 86 ? 4.160 4.136 4.794 1.00 91.75 86 PRO A C 1
ATOM 700 O O . PRO A 1 86 ? 3.102 3.565 5.060 1.00 91.75 86 PRO A O 1
ATOM 703 N N . HIS A 1 87 ? 5.034 4.448 5.755 1.00 88.06 87 HIS A N 1
ATOM 704 C CA . HIS A 1 87 ? 4.794 4.075 7.147 1.00 88.06 87 HIS A CA 1
ATOM 705 C C . HIS A 1 87 ? 3.587 4.816 7.758 1.00 88.06 87 HIS A C 1
ATOM 707 O O . HIS A 1 87 ? 2.975 4.296 8.685 1.00 88.06 87 HIS A O 1
ATOM 713 N N . MET A 1 88 ? 3.224 6.004 7.258 1.00 88.44 88 MET A N 1
ATOM 714 C CA . MET A 1 88 ? 2.026 6.735 7.689 1.00 88.44 88 MET A CA 1
ATOM 715 C C . MET A 1 88 ? 0.756 6.089 7.141 1.00 88.44 88 MET A C 1
ATOM 717 O O . MET A 1 88 ? -0.197 5.941 7.895 1.00 88.44 88 MET A O 1
ATOM 721 N N . ALA A 1 89 ? 0.759 5.642 5.881 1.00 87.50 89 ALA A N 1
ATOM 722 C CA . ALA A 1 89 ? -0.363 4.897 5.306 1.00 87.50 89 ALA A CA 1
ATOM 723 C C . ALA A 1 89 ? -0.614 3.588 6.069 1.00 87.50 89 ALA A C 1
ATOM 725 O O . ALA A 1 89 ? -1.745 3.272 6.422 1.00 87.50 89 ALA A O 1
ATOM 726 N N . ARG A 1 90 ? 0.459 2.875 6.433 1.00 88.19 90 ARG A N 1
ATOM 727 C CA . ARG A 1 90 ? 0.367 1.694 7.299 1.00 88.19 90 ARG A CA 1
ATOM 728 C C . ARG A 1 90 ? -0.215 2.018 8.675 1.00 88.19 90 ARG A C 1
ATOM 730 O O . ARG A 1 90 ? -0.969 1.213 9.212 1.00 88.19 90 ARG A O 1
ATOM 737 N N . ARG A 1 91 ? 0.149 3.171 9.249 1.00 83.44 91 ARG A N 1
ATOM 738 C CA . ARG A 1 91 ? -0.429 3.611 10.521 1.00 83.44 91 ARG A CA 1
ATOM 739 C C . ARG A 1 91 ? -1.921 3.899 10.389 1.00 83.44 91 ARG A C 1
ATOM 741 O O . ARG A 1 91 ? -2.693 3.386 11.185 1.00 83.44 91 ARG A O 1
ATOM 748 N N . ALA A 1 92 ? -2.301 4.655 9.363 1.00 83.06 92 ALA A N 1
ATOM 749 C CA . ALA A 1 92 ? -3.692 4.974 9.072 1.00 83.06 92 ALA A CA 1
ATOM 750 C C . ALA A 1 92 ? -4.533 3.709 8.856 1.00 83.06 92 ALA A C 1
ATOM 752 O O . ALA A 1 92 ? -5.615 3.612 9.409 1.00 83.06 92 ALA A O 1
ATOM 753 N N . PHE A 1 93 ? -4.012 2.703 8.147 1.00 87.00 93 PHE A N 1
ATOM 754 C CA . PHE A 1 93 ? -4.694 1.416 7.992 1.00 87.00 93 PHE A CA 1
ATOM 755 C C . PHE A 1 93 ? -4.992 0.742 9.342 1.00 87.00 93 PHE A C 1
ATOM 757 O O . PHE A 1 93 ? -6.124 0.336 9.582 1.00 87.00 93 PHE A O 1
ATOM 764 N N . GLY A 1 94 ? -4.006 0.667 10.244 1.00 84.94 94 GLY A N 1
ATOM 765 C CA . GLY A 1 94 ? -4.209 0.099 11.582 1.00 84.94 94 GLY A CA 1
ATOM 766 C C . GLY A 1 94 ? -5.241 0.872 12.410 1.00 84.94 94 GLY A C 1
ATOM 767 O O . GLY A 1 94 ? -6.097 0.253 13.039 1.00 84.94 94 GLY A O 1
ATOM 768 N N . SER A 1 95 ? -5.189 2.208 12.368 1.00 80.50 95 SER A N 1
ATOM 769 C CA . SER A 1 95 ? -6.185 3.073 13.014 1.00 80.50 95 SER A CA 1
ATOM 770 C C . SER A 1 95 ? -7.583 2.859 12.433 1.00 80.50 95 SER A C 1
ATOM 772 O O . SER A 1 95 ? -8.492 2.553 13.188 1.00 80.50 95 SER A O 1
ATOM 774 N N . ASN A 1 96 ? -7.741 2.874 11.107 1.00 84.00 96 ASN A N 1
ATOM 775 C CA . ASN A 1 96 ? -9.036 2.685 10.449 1.00 84.00 96 ASN A CA 1
ATOM 776 C C . ASN A 1 96 ? -9.684 1.337 10.799 1.00 84.00 96 ASN A C 1
ATOM 778 O O . ASN A 1 96 ? -10.894 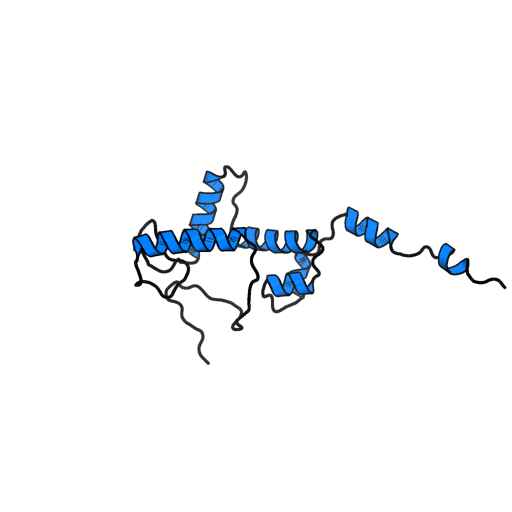1.271 10.992 1.00 84.00 96 ASN A O 1
ATOM 782 N N . VAL A 1 97 ? -8.897 0.259 10.895 1.00 86.25 97 VAL A N 1
ATOM 783 C CA . VAL A 1 97 ? -9.409 -1.050 11.335 1.00 86.25 97 VAL A CA 1
ATOM 784 C C . VAL A 1 97 ? -9.894 -0.984 12.785 1.00 86.25 97 VAL A C 1
ATOM 786 O O . VAL A 1 97 ? -10.965 -1.502 13.092 1.00 86.25 97 VAL A O 1
ATOM 789 N N . SER A 1 98 ? -9.130 -0.342 13.673 1.00 85.06 98 SER A N 1
ATOM 790 C CA . SER A 1 98 ? -9.521 -0.152 15.076 1.00 85.06 98 SER A CA 1
ATOM 791 C C . SER A 1 98 ? -10.796 0.691 15.200 1.00 85.06 98 SER A C 1
ATOM 793 O O . SER A 1 98 ? -11.716 0.305 15.928 1.00 85.06 98 SER A O 1
ATOM 795 N N . ASP A 1 99 ? -10.877 1.798 14.461 1.00 79.75 99 ASP A N 1
ATOM 796 C CA . ASP A 1 99 ? -12.012 2.727 14.445 1.00 79.75 99 ASP A CA 1
ATOM 797 C C . ASP A 1 99 ? -13.278 2.056 13.895 1.00 79.75 99 ASP A C 1
ATOM 799 O O . ASP A 1 99 ? -14.365 2.254 14.428 1.00 79.75 99 ASP A O 1
ATOM 803 N N . ALA A 1 100 ? -13.132 1.154 12.917 1.00 83.06 100 ALA A N 1
ATOM 804 C CA . ALA A 1 100 ? -14.209 0.301 12.408 1.00 83.06 100 ALA A CA 1
ATOM 805 C C . ALA A 1 100 ? -14.650 -0.811 13.387 1.00 83.06 100 ALA A C 1
ATOM 807 O O . ALA A 1 100 ? -15.457 -1.669 13.033 1.00 83.06 100 ALA A O 1
ATOM 808 N N . GLY A 1 101 ? -14.124 -0.822 14.615 1.00 84.88 101 GLY A N 1
ATOM 809 C CA . GLY A 1 101 ? -14.487 -1.779 15.659 1.00 84.88 101 GLY A CA 1
ATOM 810 C C . GLY A 1 101 ? -13.590 -3.013 15.732 1.00 84.88 101 GLY A C 1
ATOM 811 O O . GLY A 1 101 ? -13.805 -3.843 16.617 1.00 84.88 101 GLY A O 1
ATOM 812 N N . GLY A 1 102 ? -12.565 -3.112 14.881 1.00 86.50 102 GLY A N 1
ATOM 813 C CA . GLY A 1 102 ? -11.614 -4.218 14.878 1.00 86.50 102 GLY A CA 1
ATOM 814 C C . GLY A 1 102 ? -10.920 -4.400 16.228 1.00 86.50 102 GLY A C 1
ATOM 815 O O . GLY A 1 102 ? -10.585 -3.442 16.934 1.00 86.50 102 GLY A O 1
ATOM 816 N N . ARG A 1 103 ? -10.715 -5.655 16.612 1.00 87.75 103 ARG A N 1
ATOM 817 C CA . ARG A 1 103 ? -10.027 -6.044 17.842 1.00 87.75 103 ARG A CA 1
ATOM 818 C C . ARG A 1 103 ? -8.513 -5.932 17.678 1.00 87.75 103 ARG A C 1
ATOM 820 O O . ARG A 1 103 ? -7.971 -5.974 16.575 1.00 87.75 103 ARG A O 1
ATOM 827 N N . LEU A 1 104 ? -7.801 -5.849 18.802 1.00 83.75 104 LEU A N 1
ATOM 828 C CA . LEU A 1 104 ? -6.337 -5.740 18.817 1.00 83.75 104 LEU A CA 1
ATOM 829 C C . LEU A 1 104 ? -5.646 -6.897 18.071 1.00 83.75 104 LEU A C 1
ATOM 831 O O . LEU A 1 104 ? -4.658 -6.669 17.375 1.00 83.75 104 LEU A O 1
ATOM 835 N N . ASP A 1 105 ? -6.156 -8.122 18.201 1.00 85.00 105 ASP A N 1
ATOM 836 C CA . ASP A 1 105 ? -5.610 -9.301 17.526 1.00 85.00 105 ASP A CA 1
ATOM 837 C C . ASP A 1 105 ? -5.872 -9.286 16.012 1.00 85.00 105 ASP A C 1
ATOM 839 O O . ASP A 1 105 ? -5.005 -9.688 15.237 1.00 85.00 105 ASP A O 1
ATOM 843 N N . GLU A 1 106 ? -7.007 -8.733 15.578 1.00 89.19 106 GLU A N 1
ATOM 844 C CA . GLU A 1 106 ? -7.320 -8.510 14.162 1.00 89.19 106 GLU A CA 1
ATOM 845 C C . GLU A 1 106 ? -6.393 -7.449 13.555 1.00 89.19 106 GLU A C 1
ATOM 847 O O . GLU A 1 106 ? -5.769 -7.695 12.522 1.00 89.19 106 GLU A O 1
ATOM 852 N N . VAL A 1 107 ? -6.207 -6.307 14.230 1.00 87.94 107 VAL A N 1
ATOM 853 C CA . VAL A 1 107 ? -5.251 -5.261 13.815 1.00 87.94 107 VAL A CA 1
ATOM 854 C C . VAL A 1 107 ? -3.830 -5.829 13.741 1.00 87.94 107 VAL A C 1
ATOM 856 O O . VAL A 1 107 ? -3.101 -5.586 12.777 1.00 87.94 107 VAL A O 1
ATOM 859 N N . GLN A 1 108 ? -3.422 -6.622 14.735 1.00 86.12 108 GLN A N 1
ATOM 860 C CA . GLN A 1 108 ? -2.106 -7.254 14.763 1.00 86.12 108 GLN A CA 1
ATOM 861 C C . GLN A 1 108 ? -1.905 -8.215 13.581 1.00 86.12 108 GLN A C 1
ATOM 863 O O . GLN A 1 108 ? -0.855 -8.166 12.924 1.00 86.12 108 GLN A O 1
ATOM 868 N N . ALA A 1 109 ? -2.893 -9.073 13.314 1.00 87.25 109 ALA A N 1
ATOM 869 C CA . ALA A 1 109 ? -2.866 -10.036 12.220 1.00 87.25 109 ALA A CA 1
ATOM 870 C C . ALA A 1 109 ? -2.818 -9.331 10.859 1.00 87.25 109 ALA A C 1
ATOM 872 O O . ALA A 1 109 ? -1.953 -9.647 10.042 1.00 87.25 109 ALA A O 1
ATOM 873 N N . LEU A 1 110 ? -3.658 -8.311 10.658 1.00 88.44 110 LE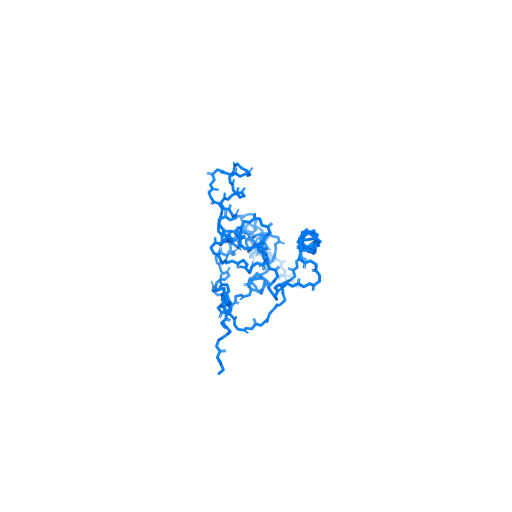U A N 1
ATOM 874 C CA . LEU A 1 110 ? -3.707 -7.493 9.442 1.00 88.44 110 LEU A CA 1
ATOM 875 C C . LEU A 1 110 ? -2.456 -6.638 9.233 1.00 88.44 110 LEU A C 1
ATOM 877 O O . LEU A 1 110 ? -2.166 -6.230 8.118 1.00 88.44 110 LEU A O 1
ATOM 881 N N . LEU A 1 111 ? -1.682 -6.358 10.278 1.00 86.81 111 LEU A N 1
ATOM 882 C CA . LEU A 1 111 ? -0.373 -5.730 10.134 1.00 86.81 111 LEU A CA 1
ATOM 883 C C . LEU A 1 111 ? 0.754 -6.773 10.024 1.00 86.81 111 LEU A C 1
ATOM 885 O O . LEU A 1 111 ? 1.906 -6.393 9.824 1.00 86.81 111 LEU A O 1
ATOM 889 N N . GLY A 1 112 ? 0.498 -8.074 10.150 1.00 82.12 112 GLY A N 1
ATOM 890 C CA . GLY A 1 112 ? 1.549 -9.098 10.151 1.00 82.12 112 GLY A CA 1
ATOM 891 C C . GLY A 1 112 ? 2.595 -8.878 11.256 1.00 82.12 112 GLY A C 1
ATOM 892 O O . GLY A 1 112 ? 3.788 -9.147 11.071 1.00 82.12 112 GLY A O 1
ATOM 893 N N . GLN A 1 113 ? 2.182 -8.308 12.393 1.00 81.56 113 GLN A N 1
ATOM 894 C CA . GLN A 1 113 ? 3.066 -7.985 13.512 1.00 81.56 113 GLN A CA 1
ATOM 895 C C . GLN A 1 113 ? 3.231 -9.184 14.448 1.00 81.56 113 GLN A C 1
ATOM 897 O O . GLN A 1 113 ? 2.267 -9.726 14.977 1.00 81.56 113 GLN A O 1
ATOM 902 N N . LYS A 1 114 ? 4.481 -9.573 14.724 1.00 67.81 114 LYS A N 1
ATOM 903 C CA . LYS A 1 114 ? 4.770 -10.701 15.627 1.00 67.81 114 LYS A CA 1
ATOM 904 C C . LYS A 1 114 ? 4.595 -10.381 17.111 1.00 67.81 114 LYS A C 1
ATOM 906 O O . LYS A 1 114 ? 4.346 -11.293 17.885 1.00 67.81 114 LYS A O 1
ATOM 911 N N . ASN A 1 115 ? 4.777 -9.122 17.509 1.00 63.31 115 ASN A N 1
ATOM 912 C CA . ASN A 1 115 ? 4.672 -8.707 18.905 1.00 63.31 115 ASN A CA 1
ATOM 913 C C . ASN A 1 115 ? 3.351 -7.943 19.122 1.00 63.31 115 ASN A C 1
ATOM 915 O O . ASN A 1 115 ? 3.184 -6.903 18.476 1.00 63.31 115 ASN A O 1
ATOM 919 N N . PRO A 1 116 ? 2.468 -8.400 20.032 1.00 57.00 116 PRO A N 1
ATOM 920 C CA . PRO A 1 116 ? 1.218 -7.713 20.377 1.00 57.00 116 PRO A CA 1
ATOM 921 C C . PRO A 1 116 ? 1.413 -6.246 20.787 1.00 57.00 116 PRO A C 1
ATOM 923 O O . PRO A 1 116 ? 0.601 -5.385 20.455 1.00 57.00 116 PRO A O 1
ATOM 926 N N . GLU A 1 117 ? 2.546 -5.922 21.417 1.00 58.44 117 GLU A N 1
ATOM 927 C CA . GLU A 1 117 ? 2.904 -4.553 21.813 1.00 58.44 117 GLU A CA 1
ATOM 928 C C . GLU A 1 117 ? 3.015 -3.593 20.620 1.00 58.44 117 GLU A C 1
ATOM 930 O O . GLU A 1 117 ? 2.850 -2.386 20.769 1.00 58.44 117 GLU A O 1
ATOM 935 N N . SER A 1 118 ? 3.275 -4.115 19.415 1.00 60.06 118 SER A N 1
ATOM 936 C CA . SER A 1 118 ? 3.419 -3.306 18.196 1.00 60.06 118 SER A CA 1
ATOM 937 C C . SER A 1 118 ? 2.087 -2.790 17.645 1.00 60.06 118 SER A C 1
ATOM 939 O O . SER A 1 118 ? 2.103 -1.889 16.799 1.00 60.06 118 SER A O 1
ATOM 941 N N . ALA A 1 119 ? 0.963 -3.347 18.110 1.00 58.91 119 ALA A N 1
ATOM 942 C CA . ALA A 1 119 ? -0.382 -2.941 17.715 1.00 58.91 119 ALA A CA 1
ATOM 943 C C . ALA A 1 119 ? -1.015 -1.953 18.713 1.00 58.91 119 ALA A C 1
ATOM 945 O O . ALA A 1 119 ? -1.921 -1.209 18.344 1.00 58.91 119 ALA A O 1
ATOM 946 N N . ARG A 1 120 ? -0.488 -1.871 19.947 1.00 61.06 120 ARG A N 1
ATOM 947 C CA . ARG A 1 120 ? -0.970 -0.954 20.997 1.00 61.06 120 ARG A CA 1
ATOM 948 C C . ARG A 1 120 ? -1.090 0.516 20.565 1.00 61.06 120 ARG A C 1
ATOM 950 O O . ARG A 1 120 ? -2.080 1.129 20.946 1.00 61.06 120 ARG A O 1
ATOM 957 N N . PRO A 1 121 ? -0.181 1.096 19.750 1.00 61.72 121 PRO A N 1
ATOM 958 C CA . PRO A 1 121 ? -0.327 2.483 19.298 1.00 61.72 121 PRO A CA 1
ATOM 959 C C . PRO A 1 121 ? -1.552 2.752 18.409 1.00 61.72 121 PRO A C 1
ATOM 961 O O . PRO A 1 121 ? -1.867 3.916 18.186 1.00 61.72 121 PRO A O 1
ATOM 964 N N . TYR A 1 122 ? -2.209 1.714 17.876 1.00 56.09 122 TYR A N 1
ATOM 965 C CA . TYR A 1 122 ? -3.409 1.848 17.038 1.00 56.09 122 TYR A CA 1
ATOM 966 C C . TYR A 1 122 ? -4.710 1.734 17.824 1.00 56.09 122 TYR A C 1
ATOM 968 O O . TYR A 1 122 ? -5.759 2.089 17.304 1.00 56.09 122 TYR A O 1
ATOM 976 N N . VAL A 1 123 ? -4.643 1.267 19.071 1.00 60.44 123 VAL A N 1
ATOM 977 C CA . VAL A 1 123 ? -5.800 1.158 19.958 1.00 60.44 123 VAL A CA 1
ATOM 978 C C . VAL A 1 123 ? -5.810 2.379 20.867 1.00 60.44 123 VAL A C 1
ATOM 980 O O . VAL A 1 123 ? -5.531 2.298 22.060 1.00 60.44 123 VAL A O 1
ATOM 983 N N . ILE A 1 124 ? -6.080 3.538 20.275 1.00 58.53 124 ILE A N 1
ATOM 984 C CA . ILE A 1 124 ? -6.535 4.706 21.026 1.00 58.53 124 ILE A CA 1
ATOM 985 C C . ILE A 1 124 ? -8.037 4.750 20.767 1.00 58.53 124 ILE A C 1
ATOM 987 O O . ILE A 1 124 ? -8.430 5.104 19.658 1.00 58.53 124 ILE A O 1
ATOM 991 N N . PRO A 1 125 ? -8.877 4.296 21.712 1.00 57.06 125 PRO A N 1
ATOM 992 C CA . PRO A 1 125 ? -10.310 4.302 21.492 1.00 57.06 125 PRO A CA 1
ATOM 993 C C . PRO A 1 125 ? -10.777 5.748 21.338 1.00 57.06 125 PRO A C 1
ATOM 995 O O . PRO A 1 125 ? -10.375 6.611 22.122 1.00 57.06 125 PRO A O 1
ATOM 998 N N . ASP A 1 126 ? -11.623 5.991 20.342 1.00 63.22 126 ASP A N 1
ATOM 999 C CA . ASP A 1 126 ? -12.330 7.259 20.210 1.00 63.22 126 ASP A CA 1
ATOM 1000 C C . ASP A 1 126 ? -13.074 7.602 21.517 1.00 63.22 126 ASP A C 1
ATOM 1002 O O . ASP A 1 126 ? -13.493 6.706 22.262 1.00 63.22 126 ASP A O 1
ATOM 1006 N N . GLN A 1 127 ? -13.222 8.892 21.825 1.00 62.06 127 GLN A N 1
ATOM 1007 C CA . GLN A 1 127 ? -13.834 9.351 23.076 1.00 62.06 127 GLN A CA 1
ATOM 1008 C C . GLN A 1 127 ? -15.265 8.833 23.239 1.00 62.06 127 GLN A C 1
ATOM 1010 O O . GLN A 1 127 ? -15.664 8.485 24.353 1.00 62.06 127 GLN A O 1
ATOM 1015 N N . ASP A 1 128 ? -15.999 8.698 22.137 1.00 65.25 128 ASP A N 1
ATOM 1016 C CA . ASP A 1 128 ? -17.348 8.137 22.135 1.00 65.25 128 ASP A CA 1
ATOM 1017 C C . ASP A 1 128 ? -17.333 6.649 22.509 1.00 65.25 128 ASP A C 1
ATOM 1019 O O . ASP A 1 128 ? -18.105 6.209 23.360 1.00 65.25 128 ASP A O 1
ATOM 1023 N N . ARG A 1 129 ? -16.357 5.883 22.007 1.00 63.59 129 ARG A N 1
ATOM 1024 C CA . ARG A 1 129 ? -16.163 4.471 22.375 1.00 63.59 129 ARG A CA 1
ATOM 1025 C C . ARG A 1 129 ? -15.736 4.303 23.836 1.00 63.59 129 ARG A C 1
ATOM 1027 O O . ARG A 1 129 ? -16.115 3.319 24.475 1.00 63.59 129 ARG A O 1
ATOM 1034 N N . LEU A 1 130 ? -14.956 5.244 24.380 1.00 69.31 130 LEU A N 1
ATOM 1035 C CA . LEU A 1 130 ? -14.633 5.285 25.813 1.00 69.31 130 LEU A CA 1
ATOM 1036 C C . LEU A 1 130 ? -15.885 5.555 26.648 1.00 69.31 130 LEU A C 1
ATOM 1038 O O . LEU A 1 130 ? -16.096 4.878 27.654 1.00 69.31 130 LEU A O 1
ATOM 1042 N N . ARG A 1 131 ? -16.732 6.497 26.219 1.00 73.25 131 ARG A N 1
ATOM 1043 C CA . ARG A 1 131 ? -18.011 6.785 26.873 1.00 73.25 131 ARG A CA 1
ATOM 1044 C C . ARG A 1 131 ? -18.931 5.569 26.840 1.00 73.25 131 ARG A C 1
ATOM 1046 O O . ARG A 1 131 ? -19.363 5.134 27.897 1.00 73.25 131 ARG A O 1
ATOM 1053 N N . GLU A 1 132 ? -19.140 4.947 25.683 1.00 74.00 132 GLU A N 1
ATOM 1054 C CA . GLU A 1 132 ? -19.921 3.708 25.564 1.00 74.00 132 GLU A CA 1
ATOM 1055 C C . GLU A 1 132 ? -19.380 2.576 26.444 1.00 74.00 132 GLU A C 1
ATOM 1057 O O . GLU A 1 132 ? -20.146 1.809 27.024 1.00 74.00 132 GLU A O 1
ATOM 1062 N N . ALA A 1 133 ? -18.055 2.442 26.556 1.00 68.31 133 ALA A N 1
ATOM 1063 C CA . ALA A 1 133 ? -17.456 1.437 27.425 1.00 68.31 133 ALA A CA 1
ATOM 1064 C C . ALA A 1 133 ? -17.783 1.680 28.903 1.00 68.31 133 ALA A C 1
ATOM 1066 O O . ALA A 1 133 ? -18.033 0.707 29.611 1.00 68.31 133 ALA A O 1
ATOM 1067 N N . VAL A 1 134 ? -17.815 2.942 29.342 1.00 76.25 134 VAL A N 1
ATOM 1068 C CA . VAL A 1 134 ? -18.250 3.325 30.692 1.00 76.25 134 VAL A CA 1
ATOM 1069 C C . VAL A 1 134 ? -19.744 3.063 30.879 1.00 76.25 134 VAL A C 1
ATOM 1071 O O . VAL A 1 134 ? -20.112 2.442 31.868 1.00 76.25 134 VAL A O 1
ATOM 1074 N N . GLU A 1 135 ? -20.591 3.446 29.920 1.00 77.75 135 GLU A N 1
ATOM 1075 C CA . GLU A 1 135 ? -22.048 3.231 29.996 1.00 77.75 135 GLU A CA 1
ATOM 1076 C C . GLU A 1 135 ? -22.437 1.738 30.002 1.00 77.75 135 GLU A C 1
ATOM 1078 O O . GLU A 1 135 ? -23.481 1.362 30.526 1.00 77.75 135 GLU A O 1
ATOM 1083 N N . ARG A 1 136 ? -21.590 0.850 29.458 1.00 75.56 136 ARG A N 1
ATOM 1084 C CA . ARG A 1 136 ? -21.783 -0.610 29.548 1.00 75.56 136 ARG A CA 1
ATOM 1085 C C . ARG A 1 136 ? -21.501 -1.192 30.933 1.00 75.56 136 ARG A C 1
ATOM 1087 O O . ARG A 1 136 ? -21.839 -2.353 31.159 1.00 75.56 136 ARG A O 1
ATOM 1094 N N . VAL A 1 137 ? -20.844 -0.456 31.829 1.00 74.31 137 VAL A N 1
ATOM 1095 C CA . VAL A 1 137 ? -20.591 -0.921 33.197 1.00 74.31 137 VAL A CA 1
ATOM 1096 C C . VAL A 1 137 ? -21.882 -0.741 34.000 1.00 74.31 137 VAL A C 1
ATOM 1098 O O . VAL A 1 137 ? -22.292 0.399 34.213 1.00 74.31 137 VAL A O 1
ATOM 1101 N N . PRO A 1 138 ? -22.526 -1.826 34.474 1.00 65.88 138 PRO A N 1
ATOM 1102 C CA . PRO A 1 138 ? -23.747 -1.710 35.261 1.00 65.88 138 PRO A CA 1
ATOM 1103 C C . PRO A 1 138 ? -23.499 -0.871 36.511 1.00 65.88 138 PRO A C 1
ATOM 1105 O O . PRO A 1 138 ? -22.472 -1.027 37.184 1.00 65.88 138 PRO A O 1
ATOM 1108 N N . SER A 1 139 ? -24.450 -0.005 36.854 1.00 63.81 139 SER A N 1
ATOM 1109 C CA . SER A 1 139 ? -24.345 0.785 38.076 1.00 63.81 139 SER A CA 1
ATOM 1110 C C . SER A 1 139 ? -24.399 -0.149 39.292 1.00 63.81 139 SER A C 1
ATOM 1112 O O . SER A 1 139 ? -25.283 -1.008 39.361 1.00 63.81 139 SER A O 1
ATOM 1114 N N . PRO A 1 140 ? -23.541 0.026 40.317 1.00 61.53 140 PRO A N 1
ATOM 1115 C CA . PRO A 1 140 ? -23.627 -0.747 41.560 1.00 61.53 140 PRO A CA 1
ATOM 1116 C C . PRO A 1 140 ? -25.014 -0.706 42.224 1.00 61.53 140 PRO A C 1
ATOM 1118 O O . PRO A 1 140 ? -25.383 -1.626 42.947 1.00 61.53 140 PRO A O 1
ATOM 1121 N N . ARG A 1 141 ? -25.815 0.331 41.942 1.00 56.38 141 ARG A N 1
ATOM 1122 C CA . ARG A 1 141 ? -27.202 0.455 42.418 1.00 56.38 141 ARG A CA 1
ATOM 1123 C C . ARG A 1 141 ? -28.169 -0.515 41.733 1.00 56.38 141 ARG A C 1
ATOM 1125 O O . ARG A 1 141 ? -29.128 -0.948 42.358 1.00 56.38 141 ARG A O 1
ATOM 1132 N N . GLU A 1 142 ? -27.905 -0.902 40.491 1.00 56.34 142 GLU A N 1
ATOM 1133 C CA . GLU A 1 142 ? -28.719 -1.868 39.739 1.00 56.34 142 GLU A CA 1
ATOM 1134 C C . GLU A 1 142 ? -28.406 -3.314 40.151 1.00 56.34 142 GLU A C 1
ATOM 1136 O O . GLU A 1 142 ? -29.265 -4.190 40.065 1.00 56.34 142 GLU A O 1
ATOM 1141 N N . LEU A 1 143 ? -27.201 -3.554 40.680 1.00 54.06 143 LEU A N 1
ATOM 1142 C CA . LEU A 1 143 ? -26.774 -4.850 41.214 1.00 54.06 143 LEU A CA 1
ATOM 1143 C C . LEU A 1 143 ? -27.366 -5.160 42.602 1.00 54.06 143 LEU A C 1
ATOM 1145 O O . LEU A 1 143 ? -27.399 -6.322 42.997 1.00 54.06 143 LEU A O 1
ATOM 1149 N N . HIS A 1 144 ? -27.855 -4.156 43.340 1.00 55.66 144 HIS A N 1
ATOM 1150 C CA . HIS A 1 144 ? -28.527 -4.335 44.640 1.00 55.66 144 HIS A CA 1
ATOM 1151 C C . HIS A 1 144 ? -30.064 -4.324 44.563 1.00 55.66 144 HIS A C 1
ATOM 1153 O O . HIS A 1 144 ? -30.717 -4.635 45.549 1.00 55.66 144 HIS A O 1
ATOM 1159 N N . GLY A 1 145 ? -30.659 -4.048 43.396 1.00 53.72 145 GLY A N 1
ATOM 1160 C CA . GLY A 1 145 ? -32.119 -4.029 43.210 1.00 53.72 145 GLY A CA 1
ATOM 1161 C C . GLY A 1 145 ? -32.776 -5.385 42.908 1.00 53.72 145 GLY A C 1
ATOM 1162 O O . GLY A 1 145 ? -33.973 -5.423 42.640 1.00 53.72 145 GLY A O 1
ATOM 1163 N N . ARG A 1 146 ? -32.021 -6.496 42.904 1.00 54.12 146 ARG A N 1
ATOM 1164 C CA . ARG A 1 146 ? -32.546 -7.866 42.693 1.00 54.12 146 ARG A CA 1
ATOM 1165 C C . ARG A 1 146 ? -32.346 -8.798 43.891 1.00 54.12 146 ARG A C 1
ATOM 1167 O O . ARG A 1 146 ? -32.305 -10.014 43.725 1.00 54.12 146 ARG A O 1
ATOM 1174 N N . GLY A 1 147 ? -32.193 -8.242 45.083 1.00 55.84 147 GLY A N 1
ATOM 1175 C CA . GLY A 1 147 ? -32.185 -9.015 46.315 1.00 55.84 147 GLY A CA 1
ATOM 1176 C C . GLY A 1 147 ? -33.232 -8.469 47.259 1.00 55.84 147 GLY A C 1
ATOM 1177 O O . GLY A 1 147 ? -32.866 -7.680 48.109 1.00 55.84 147 GLY A O 1
ATOM 1178 N N . GLU A 1 148 ? -34.495 -8.861 47.085 1.00 48.66 148 GLU A N 1
ATOM 1179 C CA . GLU A 1 148 ? -35.484 -8.909 48.171 1.00 48.66 148 GLU A CA 1
ATOM 1180 C C . GLU A 1 148 ? -36.740 -9.671 47.714 1.00 48.66 148 GLU A C 1
ATOM 1182 O O . GLU A 1 148 ? -37.591 -9.132 47.004 1.00 48.66 148 GLU A O 1
ATOM 1187 N N . LEU A 1 149 ? -36.773 -10.966 48.065 1.00 42.50 149 LEU A N 1
ATOM 1188 C CA . LEU A 1 149 ? -37.798 -11.696 48.843 1.00 42.50 149 LEU A CA 1
ATOM 1189 C C . LEU A 1 149 ? -37.769 -13.198 48.516 1.00 42.50 149 LEU A C 1
ATOM 1191 O O . LEU A 1 149 ? -37.974 -13.565 47.338 1.00 42.50 149 LEU A O 1
#